Protein AF-A0A7C3XT49-F1 (afdb_monomer_lite)

Radius of gyration: 18.29 Å; chains: 1; bounding box: 37×36×44 Å

Structure (mmCIF, N/CA/C/O backbone):
data_AF-A0A7C3XT49-F1
#
_entry.id   AF-A0A7C3XT49-F1
#
loop_
_atom_site.group_PDB
_atom_site.id
_atom_site.type_symbol
_atom_site.label_atom_id
_atom_site.label_alt_id
_atom_site.label_comp_id
_atom_site.label_asym_id
_atom_site.label_entity_id
_atom_site.label_seq_id
_atom_site.pdbx_PDB_ins_code
_atom_site.Cartn_x
_atom_site.Cartn_y
_atom_site.Cartn_z
_atom_site.occupancy
_atom_site.B_iso_or_equiv
_atom_site.auth_seq_id
_atom_site.auth_comp_id
_atom_site.auth_asym_id
_atom_site.auth_atom_id
_atom_site.pdbx_PDB_model_num
ATOM 1 N N . MET A 1 1 ? 20.113 4.888 -7.915 1.00 81.81 1 MET A N 1
ATOM 2 C CA . MET A 1 1 ? 19.703 5.020 -9.332 1.00 81.81 1 MET A CA 1
ATOM 3 C C . MET A 1 1 ? 18.824 6.255 -9.457 1.00 81.81 1 MET A C 1
ATOM 5 O O . MET A 1 1 ? 18.066 6.506 -8.530 1.00 81.81 1 MET A O 1
ATOM 9 N N . LYS A 1 2 ? 18.959 7.047 -10.526 1.00 93.44 2 LYS A N 1
ATOM 10 C CA . LYS A 1 2 ? 18.095 8.212 -10.786 1.00 93.44 2 LYS A CA 1
ATOM 11 C C . LYS A 1 2 ? 17.152 7.869 -11.934 1.00 93.44 2 LYS A C 1
ATOM 13 O O . LYS A 1 2 ? 17.626 7.370 -12.951 1.00 93.44 2 LYS A O 1
ATOM 18 N N . LEU A 1 3 ? 15.863 8.123 -11.744 1.00 96.88 3 LEU A N 1
ATOM 19 C CA . LEU A 1 3 ? 14.803 7.847 -12.708 1.00 96.88 3 LEU A CA 1
ATOM 20 C C . LEU A 1 3 ? 13.922 9.089 -12.862 1.00 96.88 3 LEU A C 1
ATOM 22 O O . LEU A 1 3 ? 13.694 9.805 -11.887 1.00 96.88 3 LEU A O 1
ATOM 26 N N . CYS A 1 4 ? 13.419 9.314 -14.068 1.00 97.62 4 CYS A N 1
ATOM 27 C CA . CYS A 1 4 ? 12.342 10.253 -14.354 1.00 97.62 4 CYS A CA 1
ATOM 28 C C . CYS A 1 4 ? 11.050 9.455 -14.555 1.00 97.62 4 CYS A C 1
ATOM 30 O O . CYS A 1 4 ? 11.009 8.614 -15.454 1.00 97.62 4 CYS A O 1
ATOM 32 N N . LEU A 1 5 ? 10.034 9.692 -13.721 1.00 98.06 5 LEU A N 1
ATOM 33 C CA . LEU A 1 5 ? 8.709 9.082 -13.864 1.00 98.06 5 LEU A CA 1
ATOM 34 C C . LEU A 1 5 ? 7.967 9.740 -15.031 1.00 98.06 5 LEU A C 1
ATOM 36 O O . LEU A 1 5 ? 7.890 10.965 -15.097 1.00 98.06 5 LEU A O 1
ATOM 40 N N . ILE A 1 6 ? 7.426 8.922 -15.926 1.00 98.06 6 ILE A N 1
ATOM 41 C CA . ILE A 1 6 ? 6.686 9.366 -17.113 1.00 98.06 6 ILE A CA 1
ATOM 42 C C . ILE A 1 6 ? 5.202 9.069 -16.942 1.00 98.06 6 ILE A C 1
ATOM 44 O O . ILE A 1 6 ? 4.371 9.929 -17.215 1.00 98.06 6 ILE A O 1
ATOM 48 N N . ASP A 1 7 ? 4.891 7.858 -16.484 1.00 98.44 7 ASP A N 1
ATOM 49 C CA . ASP A 1 7 ? 3.527 7.382 -16.293 1.00 98.44 7 ASP A CA 1
ATOM 50 C C . ASP A 1 7 ? 3.473 6.386 -15.130 1.00 98.44 7 ASP A C 1
ATOM 52 O O . ASP A 1 7 ? 4.493 5.796 -14.751 1.00 98.44 7 ASP A O 1
ATOM 56 N N . ALA A 1 8 ? 2.289 6.202 -14.559 1.00 98.06 8 ALA A N 1
ATOM 57 C CA . ALA A 1 8 ? 2.054 5.260 -13.480 1.00 98.06 8 ALA A CA 1
ATOM 58 C C . ALA A 1 8 ? 0.656 4.653 -13.582 1.00 98.06 8 ALA A C 1
ATOM 60 O O . ALA A 1 8 ? -0.337 5.362 -13.732 1.00 98.06 8 ALA A O 1
ATOM 61 N N . ASP A 1 9 ? 0.580 3.339 -13.412 1.00 97.62 9 ASP A N 1
ATOM 62 C CA . ASP A 1 9 ? -0.680 2.619 -13.275 1.00 97.62 9 ASP A CA 1
ATOM 63 C C . ASP A 1 9 ? -0.547 1.477 -12.256 1.00 97.62 9 ASP A C 1
ATOM 65 O O . ASP A 1 9 ? 0.457 1.362 -11.543 1.00 97.62 9 ASP A O 1
ATOM 69 N N . TYR A 1 10 ? -1.586 0.652 -12.145 1.00 96.62 10 TYR A N 1
ATOM 70 C CA . TYR A 1 10 ? -1.552 -0.553 -11.331 1.00 96.62 10 TYR A CA 1
ATOM 71 C C . TYR A 1 10 ? -2.226 -1.717 -12.049 1.00 96.62 10 TYR A C 1
ATOM 73 O O . TYR A 1 10 ? -3.083 -1.532 -12.916 1.00 96.62 10 TYR A O 1
ATOM 81 N N . ILE A 1 11 ? -1.828 -2.923 -11.663 1.00 95.88 11 ILE A N 1
ATOM 82 C CA . ILE A 1 11 ? -2.482 -4.170 -12.056 1.00 95.88 11 ILE A CA 1
ATOM 83 C C . ILE A 1 11 ? -2.828 -4.973 -10.809 1.00 95.88 11 ILE A C 1
ATOM 85 O O . ILE A 1 11 ? -2.159 -4.844 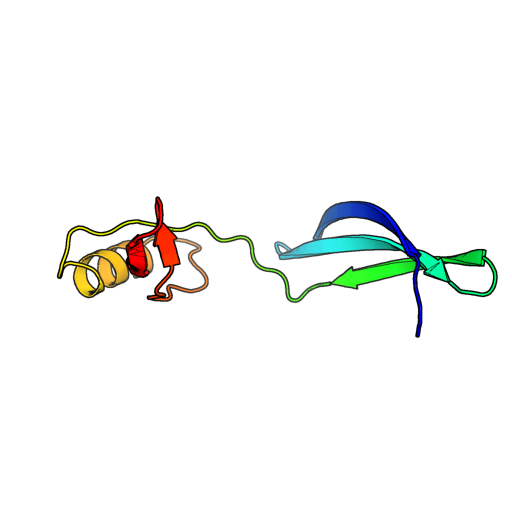-9.784 1.00 95.88 11 ILE A O 1
ATOM 89 N N . ASP A 1 12 ? -3.833 -5.833 -10.923 1.00 93.12 12 ASP A N 1
ATOM 90 C CA . ASP A 1 12 ? -4.104 -6.853 -9.917 1.00 93.12 12 ASP A CA 1
ATOM 91 C C . ASP A 1 12 ? -3.452 -8.166 -10.355 1.00 93.12 12 ASP A C 1
ATOM 93 O O . ASP A 1 12 ? -3.851 -8.788 -11.341 1.00 93.12 12 ASP A O 1
ATOM 97 N N . GLU A 1 13 ? -2.428 -8.591 -9.619 1.00 91.00 13 GLU A N 1
ATOM 98 C CA . GLU A 1 13 ? -1.725 -9.855 -9.830 1.00 91.00 13 GLU A CA 1
ATOM 99 C C . GLU A 1 13 ? -1.850 -10.690 -8.554 1.00 91.00 13 GLU A C 1
ATOM 101 O O . GLU A 1 13 ? -1.507 -10.231 -7.470 1.00 91.00 13 GLU A O 1
ATOM 106 N N . ASN A 1 14 ? -2.377 -11.915 -8.650 1.00 86.06 14 ASN A N 1
ATOM 107 C CA . ASN A 1 14 ? -2.535 -12.820 -7.500 1.00 86.06 14 ASN A CA 1
ATOM 108 C C . ASN A 1 14 ? -3.267 -12.195 -6.291 1.00 86.06 14 ASN A C 1
ATOM 110 O O . ASN A 1 14 ? -2.905 -12.444 -5.143 1.00 86.06 14 ASN A O 1
ATOM 114 N N . ASN A 1 15 ? -4.316 -11.402 -6.551 1.00 83.38 15 ASN A N 1
ATOM 115 C CA . ASN A 1 15 ? -5.096 -10.695 -5.524 1.00 83.38 15 ASN A CA 1
ATOM 116 C C . ASN A 1 15 ? -4.278 -9.654 -4.726 1.00 83.38 15 ASN A C 1
ATOM 118 O O . ASN A 1 15 ? -4.583 -9.358 -3.570 1.00 83.38 15 ASN A O 1
ATOM 122 N N . GLN A 1 16 ? -3.231 -9.111 -5.349 1.00 87.81 16 GLN A N 1
ATOM 123 C CA . GLN A 1 16 ? -2.382 -8.056 -4.819 1.00 87.81 16 GLN A CA 1
ATOM 124 C C . GLN A 1 16 ? -2.248 -6.945 -5.863 1.00 87.81 16 GLN A C 1
ATOM 126 O O . GLN A 1 16 ? -1.942 -7.206 -7.027 1.00 87.81 16 GLN A O 1
ATOM 131 N N . SER A 1 17 ? -2.473 -5.701 -5.442 1.00 92.19 17 SER A N 1
ATOM 132 C CA . SER A 1 17 ? -2.267 -4.547 -6.312 1.00 92.19 17 SER A CA 1
ATOM 133 C C . SER A 1 17 ? -0.770 -4.284 -6.468 1.00 92.19 17 SER A C 1
ATOM 135 O O . SER A 1 17 ? -0.056 -4.113 -5.481 1.00 92.19 17 SER A O 1
ATOM 137 N N . VAL A 1 18 ? -0.302 -4.252 -7.713 1.00 96.88 18 VAL A N 1
ATOM 138 C CA . VAL A 1 18 ? 1.094 -3.986 -8.071 1.00 96.88 18 VAL A CA 1
ATOM 139 C C . VAL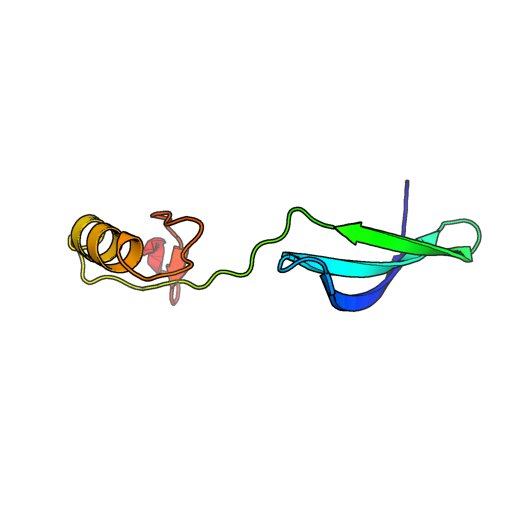 A 1 18 ? 1.158 -2.645 -8.775 1.00 96.88 18 VAL A C 1
ATOM 141 O O . VAL A 1 18 ? 0.576 -2.478 -9.849 1.00 96.88 18 VAL A O 1
ATOM 144 N N . ILE A 1 19 ? 1.874 -1.689 -8.187 1.00 97.88 19 ILE A N 1
ATOM 145 C CA . ILE A 1 19 ? 2.086 -0.380 -8.807 1.00 97.88 19 ILE A CA 1
ATOM 146 C C . ILE A 1 19 ? 3.188 -0.511 -9.851 1.00 97.88 19 ILE A C 1
ATOM 148 O O . ILE A 1 19 ? 4.267 -1.036 -9.561 1.00 97.88 19 ILE A O 1
ATOM 152 N N . ARG A 1 20 ? 2.936 -0.007 -11.060 1.00 97.81 20 ARG A N 1
ATOM 153 C CA . ARG A 1 20 ? 3.924 0.046 -12.137 1.00 97.81 20 ARG A CA 1
ATOM 154 C C . ARG A 1 20 ? 4.286 1.494 -12.409 1.00 97.81 20 ARG A C 1
ATOM 156 O O . ARG A 1 20 ? 3.429 2.323 -12.698 1.00 97.81 20 ARG A O 1
ATOM 163 N N . LEU A 1 21 ? 5.577 1.785 -12.326 1.00 98.12 21 LEU A N 1
ATOM 164 C CA . LEU A 1 21 ? 6.136 3.106 -12.572 1.00 98.12 21 LEU A CA 1
ATOM 165 C C . LEU A 1 21 ? 6.965 3.061 -13.854 1.00 98.12 21 LEU A C 1
ATOM 167 O O . LEU A 1 21 ? 8.051 2.473 -13.883 1.00 98.12 21 LEU A O 1
ATOM 171 N N . PHE A 1 22 ? 6.464 3.694 -14.909 1.00 98.44 22 PHE A N 1
ATOM 172 C CA . PHE A 1 22 ? 7.141 3.783 -16.197 1.00 98.44 22 PHE A CA 1
ATOM 173 C C . PHE A 1 22 ? 8.128 4.944 -16.164 1.00 98.44 22 PHE A C 1
ATOM 175 O O . PHE A 1 22 ? 7.750 6.107 -16.021 1.00 98.44 22 PHE A O 1
ATOM 182 N N . CYS A 1 23 ? 9.412 4.623 -16.278 1.00 98.19 23 CYS A N 1
ATOM 183 C CA . CYS A 1 23 ? 10.501 5.556 -16.049 1.00 98.19 23 CYS A CA 1
ATOM 184 C C . CYS A 1 23 ? 11.489 5.610 -17.218 1.00 98.19 23 CYS A C 1
ATOM 186 O O . CYS A 1 23 ? 11.667 4.632 -17.947 1.00 98.19 23 CYS A O 1
ATOM 188 N N . LYS A 1 24 ? 12.223 6.723 -17.310 1.00 98.00 24 LYS A N 1
ATOM 189 C CA . LYS A 1 24 ? 13.505 6.807 -18.024 1.00 98.00 24 LYS A CA 1
ATOM 190 C C . LYS A 1 24 ? 14.667 6.947 -17.048 1.00 98.00 24 LYS A C 1
ATOM 192 O O . LYS A 1 24 ? 14.571 7.708 -16.085 1.00 98.00 24 LYS A O 1
ATOM 197 N N . ASP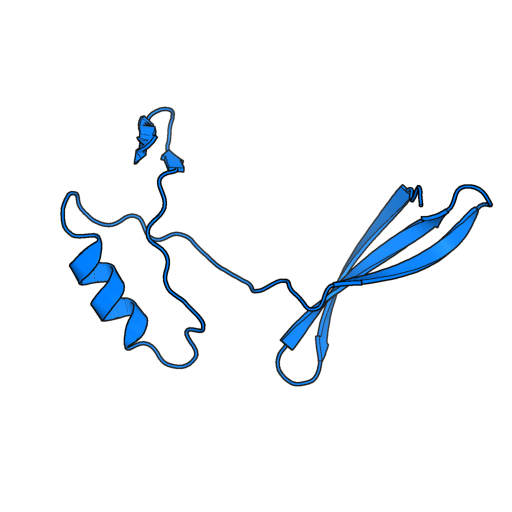 A 1 25 ? 15.764 6.236 -17.292 1.00 97.00 25 ASP A N 1
ATOM 198 C CA . ASP A 1 25 ? 17.019 6.458 -16.567 1.00 97.00 25 ASP A CA 1
ATOM 199 C C . ASP A 1 25 ? 17.867 7.584 -17.188 1.00 97.00 25 ASP A C 1
ATOM 201 O O . ASP A 1 25 ? 17.479 8.226 -18.165 1.00 97.00 25 ASP A O 1
ATOM 205 N N . ILE A 1 26 ? 19.044 7.834 -16.606 1.00 96.88 26 ILE A N 1
ATOM 206 C CA . ILE A 1 26 ? 19.986 8.868 -17.069 1.00 96.88 26 ILE A CA 1
ATOM 207 C C . ILE A 1 26 ? 20.552 8.618 -18.476 1.00 96.88 26 ILE A C 1
ATOM 209 O O . ILE A 1 26 ? 21.113 9.534 -19.063 1.00 96.88 26 ILE A O 1
ATOM 213 N N . ASN A 1 27 ? 20.422 7.396 -18.994 1.00 96.88 27 ASN A N 1
ATOM 214 C CA . ASN A 1 27 ? 20.857 6.995 -20.329 1.00 96.88 27 ASN A CA 1
ATOM 215 C C . ASN A 1 27 ? 19.661 6.887 -21.291 1.00 96.88 27 ASN A C 1
ATOM 217 O O . ASN A 1 27 ? 19.759 6.235 -22.327 1.00 96.88 27 ASN A O 1
ATOM 221 N N . GLU A 1 28 ? 18.518 7.475 -20.921 1.00 95.12 28 GLU A N 1
ATOM 222 C CA . GLU A 1 28 ? 17.250 7.433 -21.653 1.00 95.12 28 GLU A CA 1
ATOM 223 C C . GLU A 1 28 ? 16.652 6.032 -21.847 1.00 95.12 28 GLU A C 1
ATOM 225 O O . GLU A 1 28 ? 15.739 5.850 -22.661 1.00 95.12 28 GLU A O 1
ATOM 230 N N . LYS A 1 29 ? 17.108 5.038 -21.077 1.00 97.38 29 LYS A N 1
ATOM 231 C CA . LYS A 1 29 ? 16.566 3.683 -21.132 1.00 97.38 29 LYS A CA 1
ATOM 232 C C . LYS A 1 29 ? 15.202 3.636 -20.453 1.00 97.38 29 LYS A C 1
ATOM 234 O O . LYS A 1 29 ? 15.043 4.108 -19.327 1.00 97.38 29 LYS A O 1
ATOM 239 N N . ASN A 1 30 ? 14.245 2.990 -21.117 1.00 97.69 30 ASN A N 1
ATOM 240 C CA . ASN A 1 30 ? 12.934 2.703 -20.545 1.00 97.69 30 ASN A CA 1
ATOM 241 C C . ASN A 1 30 ? 13.053 1.625 -19.456 1.00 97.69 30 ASN A C 1
ATOM 243 O O . ASN A 1 30 ? 13.621 0.553 -19.686 1.00 97.69 30 ASN A O 1
ATOM 247 N N . ILE A 1 31 ? 12.503 1.911 -18.280 1.00 97.44 31 ILE A N 1
ATOM 248 C CA . ILE A 1 31 ? 12.482 1.030 -17.109 1.00 97.44 31 ILE A CA 1
ATOM 249 C C . ILE A 1 31 ? 11.055 0.984 -16.564 1.00 97.44 31 ILE A C 1
ATOM 251 O O . ILE A 1 31 ? 10.389 2.012 -16.500 1.00 97.44 31 ILE A O 1
ATOM 255 N N . ILE A 1 32 ? 10.606 -0.194 -16.131 1.00 97.56 32 ILE A N 1
ATOM 256 C CA . ILE A 1 32 ? 9.385 -0.343 -15.333 1.00 97.56 32 ILE A CA 1
ATOM 257 C C . ILE A 1 32 ? 9.817 -0.751 -13.927 1.00 97.56 32 ILE A C 1
ATOM 259 O O . ILE A 1 32 ? 10.409 -1.816 -13.752 1.00 97.56 32 ILE A O 1
ATOM 263 N N . ALA A 1 33 ? 9.560 0.104 -12.939 1.00 96.69 33 ALA A N 1
ATOM 264 C CA . ALA A 1 33 ? 9.735 -0.247 -11.533 1.00 96.69 33 ALA A CA 1
ATOM 265 C C . ALA A 1 33 ? 8.407 -0.777 -10.979 1.00 96.69 33 ALA A C 1
ATOM 267 O O . ALA A 1 33 ? 7.365 -0.154 -11.178 1.00 96.69 33 ALA A O 1
ATOM 268 N N . LEU A 1 34 ? 8.457 -1.934 -10.317 1.00 96.81 34 LEU A N 1
ATOM 269 C CA . LEU A 1 34 ? 7.293 -2.605 -9.742 1.00 96.81 34 LEU A CA 1
ATOM 270 C C . LEU A 1 34 ? 7.330 -2.479 -8.222 1.00 96.81 34 LEU A C 1
ATOM 272 O O . LEU A 1 34 ? 8.341 -2.820 -7.605 1.00 96.81 34 LEU A O 1
ATOM 276 N N . ASP A 1 35 ? 6.232 -2.019 -7.632 1.00 96.31 35 ASP A N 1
ATOM 277 C CA . ASP A 1 35 ? 6.048 -1.990 -6.185 1.00 96.31 35 ASP A CA 1
ATOM 278 C C . ASP A 1 35 ? 4.894 -2.910 -5.778 1.00 96.31 35 ASP A C 1
ATOM 280 O O . ASP A 1 35 ? 3.729 -2.674 -6.096 1.00 96.31 35 ASP A O 1
ATOM 284 N N . TYR A 1 36 ? 5.260 -3.967 -5.058 1.00 95.19 36 TYR A N 1
ATOM 285 C CA . TYR A 1 36 ? 4.353 -4.955 -4.484 1.00 95.19 36 TYR A CA 1
ATOM 286 C C . TYR A 1 36 ? 3.984 -4.618 -3.030 1.00 95.19 36 TYR A C 1
ATOM 288 O O . TYR A 1 36 ? 3.132 -5.270 -2.439 1.00 95.19 36 TYR A O 1
ATOM 296 N N . SER A 1 37 ? 4.638 -3.641 -2.404 1.00 93.38 37 SER A N 1
ATOM 297 C CA . SER A 1 37 ? 4.429 -3.313 -0.990 1.00 93.38 37 SER A CA 1
ATOM 298 C C . SER A 1 37 ? 3.230 -2.395 -0.746 1.00 93.38 37 SER A C 1
ATOM 300 O O . SER A 1 37 ? 2.777 -2.271 0.394 1.00 93.38 37 SER A O 1
ATOM 302 N N . PHE A 1 38 ? 2.705 -1.762 -1.798 1.00 92.81 38 PHE A N 1
ATOM 303 C CA . PHE A 1 38 ? 1.559 -0.875 -1.689 1.00 92.81 38 PHE A CA 1
ATOM 304 C C . PHE A 1 38 ? 0.281 -1.644 -1.343 1.00 92.81 38 PHE A C 1
ATOM 306 O O . PHE A 1 38 ? -0.036 -2.685 -1.915 1.00 92.81 38 PHE A O 1
ATOM 313 N N . GLU A 1 39 ? -0.490 -1.080 -0.419 1.00 90.69 39 GLU A N 1
ATOM 314 C CA . GLU A 1 39 ? -1.798 -1.588 -0.032 1.00 90.69 39 GLU A CA 1
ATOM 315 C C . GLU A 1 39 ? -2.792 -0.425 -0.056 1.00 90.69 39 GLU A C 1
ATOM 317 O O . GLU A 1 39 ? -2.533 0.598 0.588 1.00 90.69 39 GLU A O 1
ATOM 322 N N . PRO A 1 40 ? -3.919 -0.542 -0.779 1.00 90.44 40 PRO A N 1
ATOM 323 C CA . PRO A 1 40 ? -4.921 0.511 -0.809 1.00 90.44 40 PRO A CA 1
ATOM 324 C C . PRO A 1 40 ? -5.533 0.707 0.583 1.00 90.44 40 PRO A C 1
ATOM 326 O O . PRO A 1 40 ? -5.859 -0.252 1.282 1.00 90.44 40 PRO A O 1
ATOM 329 N N . TYR A 1 41 ? -5.701 1.966 0.982 1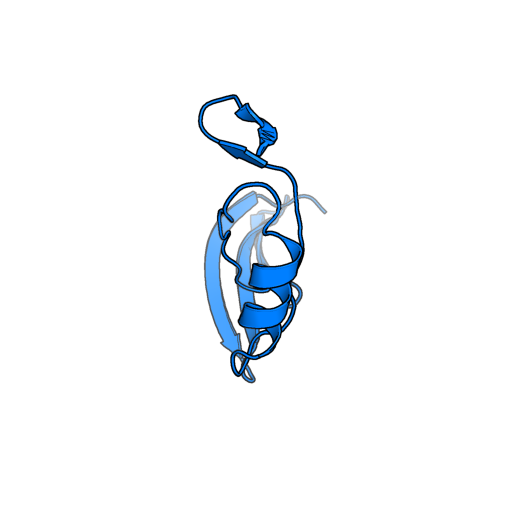.00 94.00 41 TYR A N 1
ATOM 330 C CA . TYR A 1 41 ? -6.245 2.339 2.285 1.00 94.00 41 TYR A CA 1
ATOM 331 C C . TYR A 1 41 ? -7.136 3.578 2.175 1.00 94.00 41 TYR A C 1
ATOM 333 O O . TYR A 1 41 ? -7.103 4.318 1.192 1.00 94.00 41 TYR A O 1
ATOM 341 N N . PHE A 1 42 ? -7.918 3.823 3.220 1.00 94.88 42 PHE A N 1
ATOM 342 C CA . PHE A 1 42 ? -8.709 5.036 3.384 1.00 94.88 42 PHE A CA 1
ATOM 343 C C . PHE A 1 42 ? -8.719 5.452 4.857 1.00 94.88 42 PHE A C 1
ATOM 345 O O . PHE A 1 42 ? -8.367 4.666 5.738 1.00 94.88 42 PHE A O 1
ATOM 352 N N . TYR A 1 43 ? -9.112 6.696 5.123 1.00 95.19 43 TYR A N 1
ATOM 353 C CA . TYR A 1 43 ? -9.252 7.211 6.482 1.00 95.19 43 TYR A CA 1
ATOM 354 C C . TYR A 1 43 ? -10.708 7.167 6.935 1.00 95.19 43 TYR A C 1
ATOM 356 O O . TYR A 1 43 ? -11.628 7.419 6.158 1.00 95.19 43 TYR A O 1
ATOM 364 N N . ILE A 1 44 ? -10.900 6.908 8.224 1.00 94.44 44 ILE A N 1
ATOM 365 C CA . ILE A 1 44 ? -12.181 7.045 8.911 1.00 94.44 44 ILE A CA 1
ATOM 366 C C . ILE A 1 44 ? -11.979 8.096 9.991 1.00 94.44 44 ILE A C 1
ATOM 368 O O . ILE A 1 44 ? -11.014 8.010 10.745 1.00 94.44 44 ILE A O 1
ATOM 372 N N . LEU A 1 45 ? -12.880 9.075 10.067 1.00 94.75 45 LEU A N 1
ATOM 373 C CA . LEU A 1 45 ? -12.885 10.064 11.139 1.00 94.75 45 LEU A CA 1
ATOM 374 C C . LEU A 1 45 ? -13.819 9.583 12.261 1.00 94.75 45 LEU A C 1
ATOM 376 O O . LEU A 1 45 ? -15.039 9.691 12.111 1.00 94.75 45 LEU A O 1
ATOM 380 N N . PRO A 1 46 ? -13.296 9.023 13.366 1.00 93.38 46 PRO A N 1
ATOM 381 C CA . PRO A 1 46 ? -14.131 8.609 14.483 1.00 93.38 46 PRO A CA 1
ATOM 382 C C . PRO A 1 46 ? -14.659 9.828 15.250 1.00 93.38 46 PRO A C 1
ATOM 384 O O . PRO A 1 46 ? -14.052 10.901 15.267 1.00 93.38 46 PRO A O 1
ATOM 387 N N . PHE A 1 47 ? -15.773 9.649 15.961 1.00 92.31 47 PHE A N 1
ATOM 388 C CA . PHE A 1 47 ? -16.133 10.586 17.023 1.00 92.31 47 PHE A CA 1
ATOM 389 C C . PHE A 1 47 ? -15.036 10.601 18.098 1.00 92.31 47 PHE A C 1
ATOM 391 O O . PHE A 1 47 ? -14.409 9.577 18.372 1.00 92.31 47 PHE A O 1
ATOM 398 N N . LYS A 1 48 ? -14.823 11.758 18.732 1.00 88.94 48 LYS A N 1
ATOM 399 C CA . LYS A 1 48 ? -13.780 11.941 19.752 1.00 88.94 48 LYS A CA 1
ATOM 400 C C . LYS A 1 48 ? -13.900 10.891 20.865 1.00 88.94 48 LYS A C 1
ATOM 402 O O . LYS A 1 48 ? -14.955 10.783 21.489 1.00 88.94 48 LYS A O 1
ATOM 407 N N . GLY A 1 49 ? -12.823 10.148 21.127 1.00 92.31 49 GLY A N 1
ATOM 408 C CA . GLY A 1 49 ? -12.779 9.095 22.147 1.00 92.31 49 GLY A CA 1
ATOM 409 C C . GLY A 1 49 ? -13.370 7.749 21.706 1.00 92.31 49 GLY A C 1
ATOM 410 O O . GLY A 1 49 ? -13.524 6.849 22.534 1.00 92.31 49 GLY A O 1
ATOM 411 N N . LYS A 1 50 ? -13.749 7.602 20.427 1.00 95.25 50 LYS A N 1
ATOM 412 C CA . LYS A 1 50 ? -14.317 6.371 19.849 1.00 95.25 50 LYS A CA 1
ATOM 413 C C . LYS A 1 50 ? -13.355 5.629 18.920 1.00 95.25 50 LYS A C 1
ATOM 415 O O . LYS A 1 50 ? -13.761 4.682 18.251 1.00 95.25 50 LYS A O 1
ATOM 420 N N . GLU A 1 51 ? -12.080 5.997 18.906 1.00 94.56 51 GLU A N 1
ATOM 421 C CA . GLU A 1 51 ? -11.050 5.455 18.013 1.00 94.56 51 GLU A CA 1
ATOM 422 C C . GLU A 1 51 ? -10.929 3.928 18.169 1.00 94.56 51 GLU A C 1
ATOM 424 O O . GLU A 1 51 ? -10.974 3.180 17.194 1.00 94.56 51 GLU A O 1
ATOM 429 N N . ASN A 1 52 ? -10.872 3.448 19.416 1.00 95.50 52 ASN A N 1
ATOM 430 C CA . ASN A 1 52 ? -10.767 2.018 19.726 1.00 95.50 52 ASN A CA 1
ATOM 431 C C . ASN A 1 52 ? -12.046 1.224 19.411 1.00 95.50 52 ASN A C 1
ATOM 433 O O . ASN A 1 52 ? -11.971 0.031 19.120 1.00 95.50 52 ASN A O 1
ATOM 437 N N . GLU A 1 53 ? -13.218 1.855 19.496 1.00 95.75 53 GLU A N 1
ATOM 438 C CA . GLU A 1 53 ? -14.496 1.214 19.168 1.00 95.75 53 GLU A CA 1
ATOM 439 C C . GLU A 1 53 ? -14.609 1.020 17.655 1.00 95.75 53 GLU A C 1
ATOM 441 O O . GLU A 1 53 ? -14.838 -0.099 17.195 1.00 95.75 53 GLU A O 1
ATOM 446 N N . VAL A 1 54 ? -14.330 2.079 16.886 1.00 95.69 54 VAL A N 1
ATOM 447 C CA . VAL A 1 54 ? -14.293 2.028 15.419 1.00 95.69 54 VAL A CA 1
ATOM 448 C C . VAL A 1 54 ? -13.250 1.021 14.942 1.00 95.69 54 VAL A C 1
ATOM 450 O O . VAL A 1 54 ? -13.564 0.194 14.089 1.00 95.69 54 VAL A O 1
ATOM 453 N N . LYS A 1 55 ? -12.049 1.004 15.540 1.00 95.81 55 LYS A N 1
ATOM 454 C CA . LYS A 1 55 ? -11.017 0.009 15.216 1.00 95.81 55 LYS A CA 1
ATOM 455 C C . LYS A 1 55 ? -11.540 -1.427 15.347 1.00 95.81 55 LYS A C 1
ATOM 457 O O . LYS A 1 55 ? -11.473 -2.184 14.384 1.00 95.81 55 LYS A O 1
ATOM 462 N N . LYS A 1 56 ? -12.148 -1.773 16.487 1.00 95.69 56 LYS A N 1
ATOM 463 C CA . LYS A 1 56 ? -12.728 -3.110 16.724 1.00 95.69 56 LYS A CA 1
ATOM 464 C C . LYS A 1 56 ? -13.883 -3.452 15.781 1.00 95.69 56 LYS A C 1
ATOM 466 O O . LYS A 1 56 ? -14.145 -4.630 15.551 1.00 95.69 56 LYS A O 1
ATOM 471 N N . MET A 1 57 ? -14.628 -2.456 15.300 1.00 95.19 57 MET A N 1
ATOM 472 C CA . MET A 1 57 ? -15.689 -2.671 14.312 1.00 95.19 57 MET A CA 1
ATOM 473 C C . MET A 1 57 ? -15.106 -2.984 12.933 1.00 95.19 57 MET A C 1
ATOM 475 O O . MET A 1 57 ? -15.551 -3.933 12.295 1.00 95.19 57 MET A O 1
ATOM 479 N N . VAL A 1 58 ? -14.094 -2.228 12.499 1.00 95.31 58 VAL A N 1
ATOM 480 C CA . VAL A 1 58 ? -13.456 -2.397 11.185 1.00 95.31 58 VAL A CA 1
ATOM 481 C C . VAL A 1 58 ? -12.656 -3.697 11.112 1.00 95.31 58 VAL A C 1
ATOM 483 O O . VAL A 1 58 ? -12.722 -4.384 10.101 1.00 95.31 58 VAL A O 1
ATOM 486 N N . GLU A 1 59 ? -11.987 -4.100 12.195 1.00 95.06 59 GLU A N 1
ATOM 487 C CA . GLU A 1 59 ? -11.265 -5.383 12.281 1.00 95.06 59 GLU A CA 1
ATOM 488 C C . GLU A 1 59 ? -12.163 -6.616 12.060 1.00 95.06 59 GLU A C 1
ATOM 490 O O . GLU A 1 59 ? -11.659 -7.700 11.782 1.00 95.06 59 GLU A O 1
ATOM 495 N N . LYS A 1 60 ? -13.491 -6.476 12.172 1.00 94.94 60 LYS A N 1
ATOM 496 C CA . LYS A 1 60 ? -14.458 -7.556 11.906 1.00 94.94 60 LYS A CA 1
ATOM 497 C C . LYS A 1 60 ? -14.934 -7.607 10.453 1.00 94.94 60 LYS A C 1
ATOM 499 O O . LYS A 1 60 ? -15.650 -8.540 10.092 1.00 94.94 60 LYS A O 1
ATOM 504 N N . ILE A 1 61 ? -14.604 -6.605 9.640 1.00 94.31 61 ILE A N 1
ATOM 505 C CA . ILE A 1 61 ? -14.979 -6.566 8.226 1.00 94.31 61 ILE A CA 1
ATOM 506 C C . ILE A 1 61 ? -14.096 -7.558 7.466 1.00 94.31 61 ILE A C 1
ATOM 508 O O . ILE A 1 61 ? -12.890 -7.651 7.693 1.00 94.31 61 ILE A O 1
ATOM 512 N N . LYS A 1 62 ? -14.712 -8.322 6.563 1.00 92.44 62 LYS A N 1
ATOM 513 C CA . LYS A 1 62 ? -14.005 -9.293 5.729 1.00 92.44 62 LYS A CA 1
ATOM 514 C C . LYS A 1 62 ? -12.975 -8.582 4.839 1.00 92.44 62 LYS A C 1
ATOM 516 O O . LYS A 1 62 ? -13.238 -7.488 4.353 1.00 92.44 62 LYS A O 1
ATOM 521 N N . ASP A 1 63 ? -11.832 -9.227 4.619 1.00 88.94 63 ASP A N 1
ATOM 522 C CA . ASP A 1 63 ? -10.778 -8.780 3.697 1.00 88.94 63 ASP A CA 1
ATOM 523 C C . ASP A 1 63 ? -10.065 -7.470 4.112 1.00 88.94 63 ASP A C 1
ATOM 525 O O . ASP A 1 63 ? -9.312 -6.884 3.335 1.00 88.94 63 ASP A O 1
ATOM 529 N N . VAL A 1 64 ? -10.221 -7.033 5.370 1.00 92.31 64 VAL A N 1
ATOM 530 C CA . VAL A 1 64 ? -9.393 -5.966 5.954 1.00 92.31 64 VAL A CA 1
ATOM 531 C C . VAL A 1 64 ? -8.022 -6.522 6.326 1.00 92.31 64 VAL A C 1
ATOM 533 O O . VAL A 1 64 ? -7.904 -7.417 7.160 1.00 92.31 64 VAL A O 1
ATOM 536 N N . LYS A 1 65 ? -6.969 -5.950 5.734 1.00 91.62 65 LYS A N 1
ATOM 537 C CA . LYS A 1 65 ? -5.588 -6.387 5.976 1.00 91.62 65 LYS A CA 1
ATOM 538 C C . LYS A 1 65 ? -5.004 -5.823 7.273 1.00 91.62 65 LYS A C 1
ATOM 540 O O . LYS A 1 65 ? -4.339 -6.548 8.008 1.00 91.62 65 LYS A O 1
ATOM 545 N N . ARG A 1 66 ? -5.257 -4.541 7.571 1.00 94.56 66 ARG A N 1
ATOM 546 C CA . ARG A 1 66 ? -4.860 -3.893 8.832 1.00 94.56 66 ARG A CA 1
ATOM 547 C C . ARG A 1 66 ? -5.693 -2.653 9.148 1.00 94.56 66 ARG A C 1
ATOM 549 O O . ARG A 1 66 ? -6.265 -2.040 8.252 1.00 94.56 66 ARG A O 1
ATOM 556 N N . VAL A 1 67 ? -5.706 -2.273 10.426 1.00 96.62 67 VAL A N 1
ATOM 557 C CA . VAL A 1 67 ? -6.334 -1.043 10.930 1.00 96.62 67 VAL A CA 1
ATOM 558 C C . VAL A 1 67 ? -5.352 -0.300 11.834 1.00 96.62 67 VAL A C 1
ATOM 560 O O . VAL A 1 67 ? -4.875 -0.838 12.837 1.00 96.62 67 VAL A O 1
ATOM 563 N N . GLU A 1 68 ? -5.083 0.959 11.500 1.00 96.44 68 GLU A N 1
ATOM 564 C CA . GLU A 1 68 ? -4.145 1.827 12.212 1.00 96.44 68 GLU A CA 1
ATOM 565 C C . GLU A 1 68 ? -4.852 3.095 12.698 1.00 96.44 68 GLU A C 1
ATOM 567 O O . GLU A 1 68 ? -5.639 3.698 11.971 1.00 96.44 68 GLU A O 1
ATOM 572 N N . ILE A 1 69 ? -4.564 3.504 13.936 1.00 95.31 69 ILE A N 1
ATOM 573 C CA . ILE A 1 69 ? -4.982 4.806 14.464 1.00 95.31 69 ILE A CA 1
ATOM 574 C C . ILE A 1 69 ? -3.830 5.772 14.196 1.00 95.31 69 ILE A C 1
ATOM 576 O O . ILE A 1 69 ? -2.695 5.506 14.590 1.00 95.31 69 ILE A O 1
ATOM 580 N N . THR A 1 70 ? -4.114 6.874 13.508 1.00 94.75 70 THR A N 1
ATOM 581 C CA . THR A 1 70 ? -3.114 7.859 13.088 1.00 94.75 70 THR A CA 1
ATOM 582 C C . THR A 1 70 ? -3.667 9.267 13.257 1.00 94.75 70 THR A C 1
ATOM 584 O O . THR A 1 70 ? -4.865 9.474 13.085 1.00 94.75 70 THR A O 1
ATOM 587 N N . GLU A 1 71 ? -2.795 10.220 13.577 1.00 93.31 71 GLU A N 1
ATOM 588 C CA . GLU A 1 71 ? -3.146 11.638 13.645 1.00 93.31 71 GLU A CA 1
ATOM 589 C C . GLU A 1 71 ? -2.958 12.290 12.268 1.00 93.31 71 GLU A C 1
ATOM 591 O O . GLU A 1 71 ? -1.905 12.150 11.629 1.00 93.31 71 GLU A O 1
ATOM 596 N N . LYS A 1 72 ? -3.965 13.030 11.801 1.00 94.06 72 LYS A N 1
ATOM 597 C CA . LYS A 1 72 ? -3.932 13.768 10.528 1.00 94.06 72 LYS A CA 1
ATOM 598 C C . LYS A 1 72 ? -4.414 15.198 10.716 1.00 94.06 72 LYS A C 1
ATOM 600 O O . LYS A 1 72 ? -5.061 15.537 11.697 1.00 94.06 72 LYS A O 1
ATOM 605 N N . ILE A 1 73 ? -4.072 16.066 9.768 1.00 93.50 73 ILE A N 1
ATOM 606 C CA . ILE A 1 73 ? -4.553 17.447 9.765 1.00 93.50 73 ILE A CA 1
ATOM 607 C C . ILE A 1 73 ? -5.808 17.508 8.901 1.00 93.50 73 ILE A C 1
ATOM 609 O O . ILE A 1 73 ? -5.747 17.241 7.702 1.00 93.50 73 ILE A O 1
ATOM 613 N N . ILE A 1 74 ? -6.931 17.878 9.508 1.00 89.94 74 ILE A N 1
ATOM 614 C CA . ILE A 1 74 ? -8.207 18.101 8.830 1.00 89.94 74 ILE A CA 1
ATOM 615 C C . ILE A 1 74 ? -8.563 19.569 9.025 1.00 89.94 74 ILE A C 1
ATOM 617 O O . ILE A 1 74 ? -8.701 20.037 10.152 1.00 89.94 74 ILE A O 1
ATOM 621 N N . SER A 1 75 ? -8.668 20.314 7.923 1.00 90.56 75 SER A N 1
ATOM 622 C CA . SER A 1 75 ? -8.990 21.751 7.945 1.00 90.56 75 SER A CA 1
ATOM 623 C C . SER A 1 75 ? -8.068 22.591 8.847 1.00 90.56 75 SER A C 1
ATOM 625 O O . SER A 1 75 ? -8.501 23.568 9.447 1.00 90.56 75 SER A O 1
ATOM 627 N N . GLY A 1 76 ? -6.790 22.208 8.956 1.00 91.88 76 GLY A N 1
ATOM 628 C CA . GLY A 1 76 ? -5.792 22.894 9.789 1.00 91.88 76 GLY A CA 1
ATOM 629 C C . GLY A 1 76 ? -5.720 22.420 11.246 1.00 91.88 76 GLY A C 1
ATOM 630 O O . GLY A 1 76 ? -4.776 22.775 11.946 1.00 91.88 76 GLY A O 1
ATOM 631 N N . GLU A 1 77 ? -6.645 21.570 11.695 1.00 85.62 77 GLU A N 1
ATOM 632 C CA . GLU A 1 77 ? -6.639 20.995 13.043 1.00 85.62 77 GLU A CA 1
ATOM 633 C C . GLU A 1 77 ? -6.099 19.563 13.035 1.00 85.62 77 GLU A C 1
ATOM 635 O O . GLU A 1 77 ? -6.441 18.771 12.157 1.00 85.62 77 GLU A O 1
ATOM 640 N N . LYS A 1 78 ? -5.289 19.200 14.038 1.00 83.50 78 LYS A N 1
ATOM 641 C CA . LYS A 1 78 ? -4.895 17.801 14.262 1.00 83.50 78 LYS A CA 1
ATOM 642 C C . LYS A 1 78 ? -6.093 17.008 14.791 1.00 83.50 78 LYS A C 1
ATOM 644 O O . LYS A 1 78 ? -6.734 17.437 15.753 1.00 83.50 78 LYS A O 1
ATOM 649 N N . ARG A 1 79 ? -6.388 15.880 14.154 1.00 74.69 79 ARG A N 1
ATOM 650 C CA . ARG A 1 79 ? -7.500 14.975 14.451 1.00 74.69 79 ARG A CA 1
ATOM 651 C C . ARG A 1 79 ? -7.044 13.528 14.412 1.00 74.69 79 ARG A C 1
ATOM 653 O O . ARG A 1 79 ? -6.105 13.231 13.637 1.00 74.69 79 ARG A O 1
#

Sequence (79 aa):
MKLCLIDADYIDENNQSVIRLFCKDINEKNIIALDYSFEPYFYILPFKGKENEVKKMVEKIKDVKRVEITEKIISGEKR

Secondary 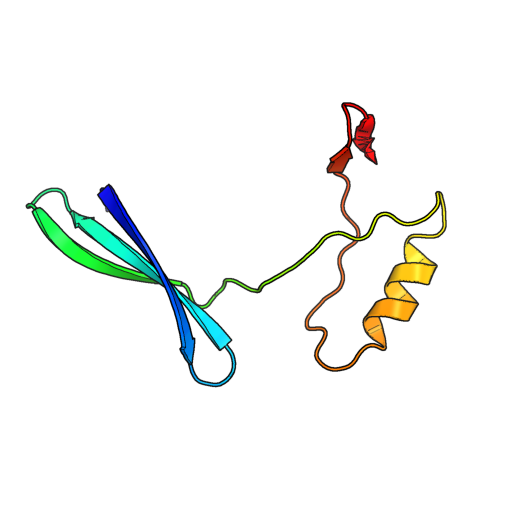structure (DSSP, 8-state):
--EEEEEEEEEEETTEEEEEEEEEETT--EEEEEE----------PPTT-HHHHHHHHTTSTT---------EETTEE-

Foldseek 3Di:
DDWDFDDWDWDQDPNFIKIWTFTADPVRDTDIDIDRPDDDDDDDDDDPPCLVVVLVVVVPDPPDPDDDDDWDADPNDTD

pLDDT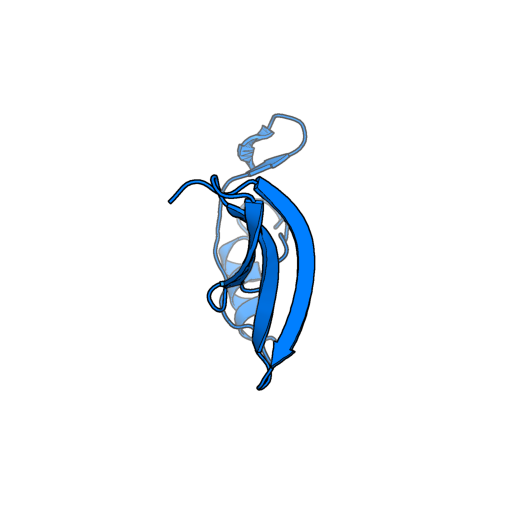: mean 93.96, std 4.23, range [74.69, 98.44]